Protein AF-E3KGH5-F1 (afdb_monomer)

Foldseek 3Di:
DDPVVLVVCLVVCVVPPVVLPFDQDPVRDTFDHSSLVVVLVVVCVVPVPDPVVCVVVSPPDD

Secondary structure (DSSP, 8-state):
--HHHHHHHHHHHHHH-TTTS--B-TTS-B---HHHHHHHHHHHHHHT--GGGGGGGTT---

Solvent-accessible surface area (backbone atoms only — not comparable to full-atom values): 3860 Å² total; per-residue (Å²): 130,60,68,69,60,54,50,50,53,48,52,54,43,47,73,75,33,78,79,37,45,60,48,60,44,101,84,67,49,73,51,66,47,40,68,56,53,50,52,50,51,55,49,30,67,74,65,73,48,62,83,72,74,52,56,77,71,67,69,83,71,131

pLDDT: mean 79.59, std 14.14, range [38.56, 93.88]

Structure (mmCIF, N/CA/C/O backbone):
data_AF-E3KGH5-F1
#
_entry.id   AF-E3KGH5-F1
#
loop_
_atom_site.group_PDB
_atom_site.id
_atom_site.type_symbol
_atom_site.label_atom_id
_atom_site.label_alt_id
_atom_site.label_comp_id
_atom_site.label_asym_id
_atom_site.label_entity_id
_atom_site.label_seq_id
_atom_site.pdbx_PDB_ins_code
_atom_site.Cartn_x
_atom_site.Cartn_y
_atom_site.Cartn_z
_atom_site.occupancy
_atom_site.B_iso_or_equiv
_atom_site.auth_seq_id
_atom_site.auth_comp_id
_atom_site.auth_asym_id
_atom_site.auth_atom_id
_atom_site.pdbx_PDB_model_num
ATOM 1 N N . MET A 1 1 ? 9.775 8.012 -3.917 1.00 69.88 1 MET A N 1
ATOM 2 C CA . MET A 1 1 ? 8.443 8.620 -4.122 1.00 69.88 1 MET A CA 1
ATOM 3 C C . MET A 1 1 ? 8.311 9.769 -3.142 1.00 69.88 1 MET A C 1
ATOM 5 O O . MET A 1 1 ? 8.594 9.562 -1.969 1.00 69.88 1 MET A O 1
ATOM 9 N N . GLU A 1 2 ? 7.926 10.952 -3.614 1.00 89.12 2 GLU A N 1
ATOM 10 C CA . GLU A 1 2 ? 7.676 12.113 -2.752 1.00 89.12 2 GLU A CA 1
ATOM 11 C C . GLU A 1 2 ? 6.559 11.814 -1.741 1.00 89.12 2 GLU A C 1
ATOM 13 O O . GLU A 1 2 ? 5.502 11.292 -2.108 1.00 89.12 2 GLU A O 1
ATOM 18 N N . LYS A 1 3 ? 6.774 12.155 -0.463 1.00 87.56 3 L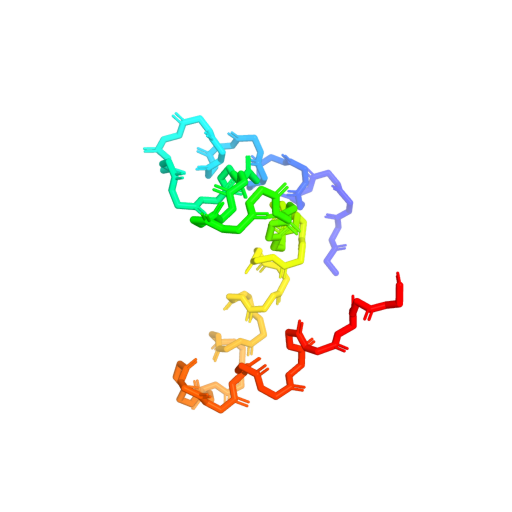YS A N 1
ATOM 19 C CA . LYS A 1 3 ? 5.860 11.802 0.642 1.00 87.56 3 LYS A CA 1
ATOM 20 C C . LYS A 1 3 ? 4.445 12.346 0.427 1.00 8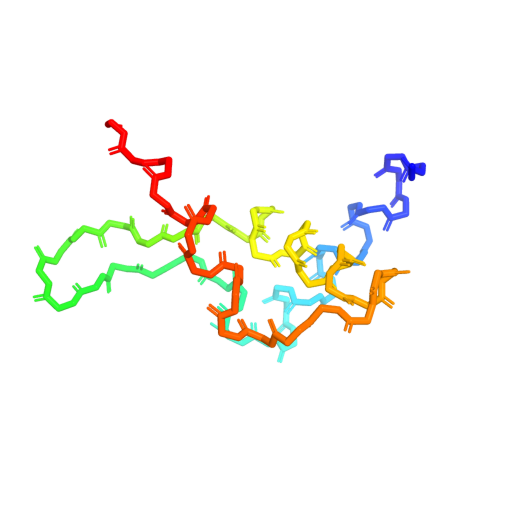7.56 3 LYS A C 1
ATOM 22 O O . LYS A 1 3 ? 3.469 11.655 0.699 1.00 87.56 3 LYS A O 1
ATOM 27 N N . LEU A 1 4 ? 4.333 13.569 -0.092 1.00 92.81 4 LEU A N 1
ATOM 28 C CA . LEU A 1 4 ? 3.044 14.212 -0.364 1.00 92.81 4 LEU A CA 1
ATOM 29 C C . LEU A 1 4 ? 2.256 13.499 -1.465 1.00 92.81 4 LEU A C 1
ATOM 31 O O . LEU A 1 4 ? 1.042 13.346 -1.355 1.00 92.81 4 LEU A O 1
ATOM 35 N N . LEU A 1 5 ? 2.947 13.034 -2.506 1.00 91.75 5 LEU A N 1
ATOM 36 C CA . LEU A 1 5 ? 2.324 12.313 -3.611 1.00 91.75 5 LEU A CA 1
ATOM 37 C C . LEU A 1 5 ? 1.810 10.946 -3.149 1.00 91.75 5 LEU A C 1
ATOM 39 O O . LEU A 1 5 ? 0.683 10.581 -3.468 1.00 91.75 5 LEU A O 1
ATOM 43 N N . PHE A 1 6 ? 2.588 10.237 -2.328 1.00 90.06 6 PHE A N 1
ATOM 44 C CA . PHE A 1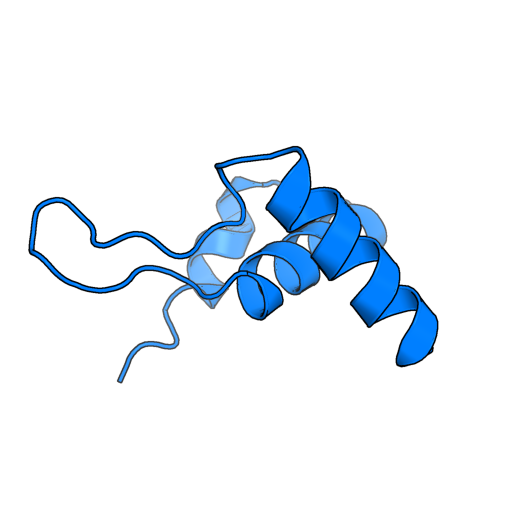 6 ? 2.143 8.977 -1.732 1.00 90.06 6 PHE A CA 1
ATOM 45 C C . PHE A 1 6 ? 0.880 9.156 -0.876 1.00 90.06 6 PHE A C 1
ATOM 47 O O . PHE A 1 6 ? -0.055 8.370 -0.992 1.00 90.06 6 PHE A O 1
ATOM 54 N N . LEU A 1 7 ? 0.824 10.201 -0.043 1.00 92.00 7 LEU A N 1
ATOM 55 C CA . LEU A 1 7 ? -0.330 10.455 0.826 1.00 92.00 7 LEU A CA 1
ATOM 56 C C . LEU A 1 7 ? -1.601 10.791 0.040 1.00 92.00 7 LEU A C 1
ATOM 58 O O . LEU A 1 7 ? -2.670 10.315 0.413 1.00 92.00 7 LEU A O 1
ATOM 62 N N . ARG A 1 8 ? -1.489 11.552 -1.056 1.00 93.38 8 ARG A N 1
ATOM 63 C CA . ARG A 1 8 ? -2.623 11.826 -1.955 1.00 93.38 8 ARG A CA 1
ATOM 64 C C . ARG A 1 8 ? -3.164 10.543 -2.577 1.00 93.38 8 ARG A C 1
ATOM 66 O O . ARG A 1 8 ? -4.343 10.254 -2.430 1.00 93.38 8 ARG A O 1
ATOM 73 N N . ILE A 1 9 ? -2.280 9.724 -3.153 1.00 91.38 9 ILE A N 1
ATOM 74 C CA . ILE A 1 9 ? -2.653 8.417 -3.717 1.00 91.38 9 ILE A CA 1
ATOM 75 C C . ILE A 1 9 ? -3.316 7.541 -2.652 1.00 91.38 9 ILE A C 1
ATOM 77 O O . ILE A 1 9 ? -4.315 6.884 -2.924 1.00 91.38 9 ILE A O 1
ATOM 81 N N . LEU A 1 10 ? -2.785 7.539 -1.428 1.00 90.94 10 LEU A N 1
ATOM 82 C CA . LEU A 1 10 ? -3.356 6.764 -0.337 1.00 90.94 10 LEU A CA 1
ATOM 83 C C . LEU A 1 10 ? -4.760 7.224 0.031 1.00 90.94 10 LEU A C 1
ATOM 85 O O . LEU A 1 10 ? -5.640 6.376 0.176 1.00 90.94 10 LEU A O 1
ATOM 89 N N . GLN A 1 11 ? -4.979 8.528 0.175 1.00 92.88 11 GLN A N 1
ATOM 90 C CA . GLN A 1 11 ? -6.302 9.073 0.471 1.00 92.88 11 GLN A CA 1
ATOM 91 C C . GLN A 1 11 ? -7.293 8.756 -0.649 1.00 92.88 11 GLN A C 1
ATOM 93 O O . GLN A 1 11 ? -8.355 8.203 -0.369 1.00 92.88 11 GLN A O 1
ATOM 98 N N . ASP A 1 12 ? -6.914 9.003 -1.902 1.00 93.88 12 ASP A N 1
ATOM 99 C CA . ASP A 1 12 ? -7.767 8.756 -3.064 1.00 93.88 12 ASP A CA 1
ATOM 100 C C . ASP A 1 12 ? -8.122 7.270 -3.197 1.00 93.88 12 ASP A C 1
ATOM 102 O O . ASP A 1 12 ? -9.289 6.917 -3.382 1.00 93.88 12 ASP A O 1
ATOM 106 N N . LEU A 1 13 ? -7.143 6.372 -3.052 1.00 90.69 13 LEU A N 1
ATOM 107 C CA . LEU A 1 13 ? -7.380 4.934 -3.163 1.00 90.69 13 LEU A CA 1
ATOM 108 C C . LEU A 1 13 ? -8.207 4.395 -1.999 1.00 90.69 13 LEU A C 1
ATOM 110 O O . LEU A 1 13 ? -9.093 3.573 -2.207 1.00 90.69 13 LEU A O 1
ATOM 114 N N . THR A 1 14 ? -7.954 4.865 -0.780 1.00 89.81 14 THR A N 1
ATOM 115 C CA . THR A 1 14 ? -8.698 4.410 0.402 1.00 89.81 14 THR A CA 1
ATOM 116 C C . THR A 1 14 ? -10.147 4.907 0.379 1.00 89.81 14 THR A C 1
ATOM 118 O O . THR A 1 14 ? -11.037 4.194 0.839 1.00 89.81 14 THR A O 1
ATOM 121 N N . ALA A 1 15 ? -10.398 6.094 -0.186 1.00 92.12 15 ALA A N 1
ATOM 122 C CA . ALA A 1 15 ? -11.738 6.661 -0.329 1.00 92.12 15 ALA A CA 1
ATOM 123 C C . ALA A 1 15 ? -12.563 5.979 -1.431 1.00 92.12 15 ALA A C 1
ATOM 125 O O . ALA A 1 15 ? -13.754 5.742 -1.245 1.00 92.12 15 ALA A O 1
ATOM 126 N N . ASN A 1 16 ? -11.940 5.646 -2.565 1.00 92.88 16 ASN A N 1
ATOM 127 C CA . ASN A 1 16 ? -12.654 5.112 -3.729 1.00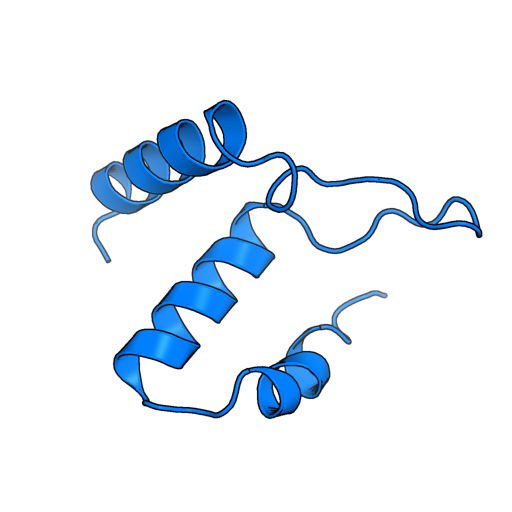 92.88 16 ASN A CA 1
ATOM 128 C C . ASN A 1 16 ? -12.698 3.577 -3.778 1.00 92.88 16 ASN A C 1
ATOM 130 O O . ASN A 1 16 ? -13.609 3.008 -4.376 1.00 92.88 16 ASN A O 1
ATOM 134 N N . PHE A 1 17 ? -11.734 2.888 -3.161 1.00 88.31 17 PHE A N 1
ATOM 135 C CA . PHE A 1 17 ? -11.572 1.441 -3.304 1.00 88.31 17 PHE A CA 1
ATOM 136 C C . PHE A 1 17 ? -11.538 0.731 -1.939 1.00 88.31 17 PHE A C 1
ATOM 138 O O . PHE A 1 17 ? -10.510 0.715 -1.253 1.00 88.31 17 PHE A O 1
ATOM 145 N N . PRO A 1 18 ? -12.617 0.011 -1.571 1.00 86.88 18 PRO A N 1
ATOM 146 C CA . PRO A 1 18 ? -12.713 -0.712 -0.300 1.00 86.88 18 PRO A CA 1
ATOM 147 C C . PRO A 1 18 ? -11.679 -1.830 -0.106 1.00 86.88 18 PRO A C 1
ATOM 149 O O . PRO A 1 18 ? -11.575 -2.370 0.996 1.00 86.88 18 PRO A O 1
ATOM 152 N N . TYR A 1 19 ? -10.962 -2.216 -1.166 1.00 84.31 19 TYR A N 1
ATOM 153 C CA . TYR A 1 19 ? -9.875 -3.195 -1.130 1.00 84.31 19 TYR A CA 1
ATOM 154 C C . TYR A 1 19 ? -8.660 -2.691 -0.342 1.00 84.31 19 TYR A C 1
ATOM 156 O O . TYR A 1 19 ? -8.023 -3.467 0.372 1.00 84.31 19 TYR A O 1
ATOM 164 N N . PHE A 1 20 ? -8.346 -1.393 -0.433 1.00 85.94 20 PHE A N 1
ATOM 165 C CA . PHE A 1 20 ? -7.184 -0.813 0.245 1.00 85.94 20 PHE A CA 1
ATOM 166 C C . PHE A 1 20 ? -7.432 -0.553 1.726 1.00 85.94 20 PHE A C 1
ATOM 168 O O . PHE A 1 20 ? -6.471 -0.458 2.482 1.00 85.94 20 PHE A O 1
ATOM 175 N N . LEU A 1 21 ? -8.690 -0.522 2.168 1.00 88.00 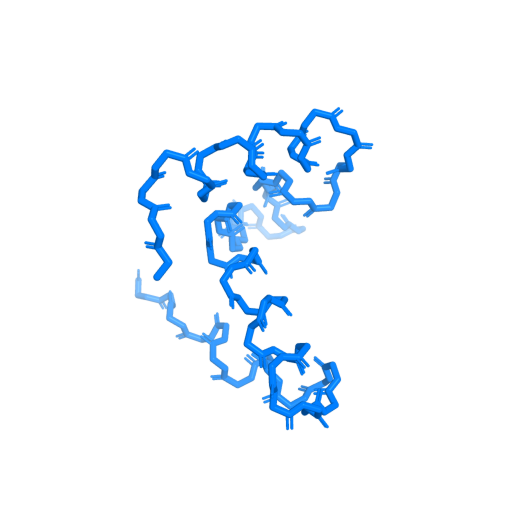21 LEU A N 1
ATOM 176 C CA . LEU A 1 21 ? -9.006 -0.491 3.590 1.00 88.00 21 LEU A CA 1
ATOM 177 C C . LEU A 1 21 ? -8.463 -1.746 4.286 1.00 88.00 21 LEU A C 1
ATOM 179 O O . LEU A 1 21 ? -8.531 -2.868 3.769 1.00 88.00 21 LEU A O 1
ATOM 183 N N . GLN A 1 22 ? -7.911 -1.546 5.480 1.00 86.75 22 GLN A N 1
ATOM 184 C CA . GLN A 1 22 ? -7.572 -2.652 6.361 1.00 86.75 22 GLN A CA 1
ATOM 185 C C . GLN A 1 22 ? -8.870 -3.209 6.936 1.00 86.75 22 GLN A C 1
ATOM 187 O O . GLN A 1 22 ? -9.697 -2.460 7.456 1.00 86.75 22 GLN A O 1
ATOM 192 N N . LYS A 1 23 ? -9.060 -4.518 6.808 1.00 84.75 23 LYS A N 1
ATOM 193 C CA . LYS A 1 23 ? -10.236 -5.222 7.310 1.00 84.75 23 LYS A CA 1
ATOM 194 C C . LYS A 1 23 ? -9.777 -6.435 8.116 1.00 84.75 23 LYS A C 1
ATOM 196 O O . LYS A 1 23 ? -8.707 -6.971 7.819 1.00 84.75 23 LYS A O 1
ATOM 201 N N . PRO A 1 24 ? -10.542 -6.834 9.142 1.00 82.94 24 PRO A N 1
ATOM 202 C CA . PRO A 1 24 ? -10.324 -8.106 9.801 1.00 82.94 24 PRO A CA 1
ATOM 203 C C . PRO A 1 24 ? -10.730 -9.242 8.859 1.00 82.94 24 PRO A C 1
ATOM 205 O O . PRO A 1 24 ? -11.792 -9.198 8.235 1.00 82.94 24 PRO A O 1
ATOM 208 N N . ASP A 1 25 ? -9.880 -10.254 8.766 1.00 80.81 25 ASP A N 1
ATOM 209 C CA . ASP A 1 25 ? -10.152 -11.480 8.027 1.00 80.81 25 ASP A CA 1
ATOM 210 C C . ASP A 1 25 ? -11.193 -12.332 8.775 1.00 80.81 25 ASP A C 1
ATOM 212 O O . ASP A 1 25 ? -11.555 -12.041 9.918 1.00 80.81 25 ASP A O 1
ATOM 216 N N . CYS A 1 26 ? -11.642 -13.446 8.185 1.00 83.19 26 CYS A N 1
ATOM 217 C CA . CYS A 1 26 ? -12.626 -14.352 8.804 1.00 83.19 26 CYS A CA 1
ATOM 218 C C . CYS A 1 26 ? -12.190 -14.925 10.170 1.00 83.19 26 CYS A C 1
ATOM 220 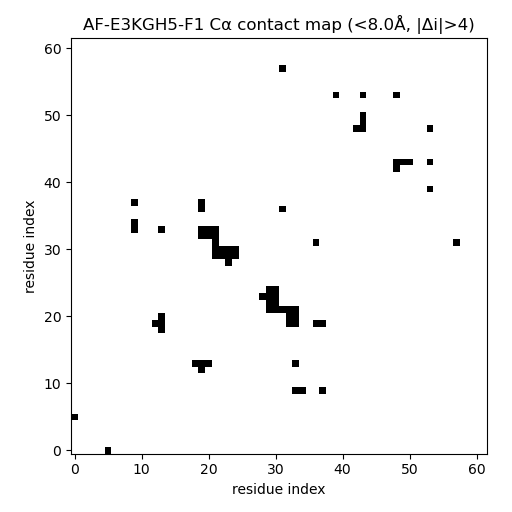O O . CYS A 1 26 ? -13.010 -15.470 10.900 1.00 83.19 26 CYS A O 1
ATOM 222 N N . THR A 1 27 ? -10.905 -14.803 10.517 1.00 87.31 27 THR A N 1
ATOM 223 C CA . THR A 1 27 ? -10.331 -15.208 11.812 1.00 87.31 27 THR A CA 1
ATOM 224 C C . THR A 1 27 ? -10.196 -14.050 12.812 1.00 87.31 27 THR A C 1
ATOM 226 O O . THR A 1 27 ? -9.661 -14.242 13.901 1.00 87.31 27 THR A O 1
ATOM 229 N N . GLY A 1 28 ? -10.637 -12.840 12.452 1.00 82.50 28 GLY A N 1
ATOM 230 C CA . GLY A 1 28 ? -10.517 -11.626 13.266 1.00 82.50 28 GLY A CA 1
ATOM 231 C C . GLY A 1 28 ? -9.140 -10.955 13.216 1.00 82.50 28 GLY A C 1
ATOM 232 O O . GLY A 1 28 ? -8.947 -9.913 13.838 1.00 82.50 28 GLY A O 1
ATOM 233 N N . LYS A 1 29 ? -8.177 -11.517 12.475 1.00 84.38 29 LYS A N 1
ATOM 234 C CA . LYS A 1 29 ? -6.851 -10.915 12.286 1.00 84.38 29 LYS A CA 1
ATOM 235 C C . LYS A 1 29 ? -6.937 -9.748 11.314 1.00 84.38 29 LYS A C 1
ATOM 237 O O . LYS A 1 29 ? -7.551 -9.873 10.262 1.00 84.38 29 LYS A O 1
ATOM 242 N N . LEU A 1 30 ? -6.324 -8.617 11.654 1.00 82.44 30 LEU A N 1
ATOM 243 C CA . LEU A 1 30 ? -6.229 -7.492 10.728 1.00 82.44 30 LEU A CA 1
ATOM 244 C C . LEU A 1 30 ? -5.289 -7.861 9.579 1.00 82.44 30 LEU A C 1
ATOM 246 O O . LEU A 1 30 ? -4.121 -8.169 9.815 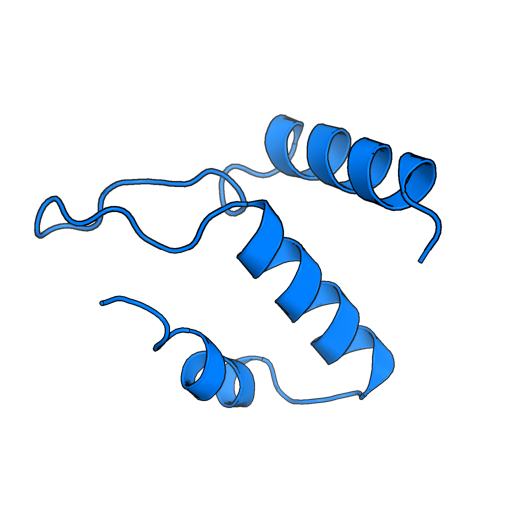1.00 82.44 30 LEU A O 1
ATOM 250 N N . GLY A 1 31 ? -5.798 -7.793 8.349 1.00 82.50 31 GLY A N 1
ATOM 251 C CA . GLY A 1 31 ? -4.988 -7.970 7.150 1.00 82.50 31 GLY A CA 1
ATOM 252 C C . GLY A 1 31 ? -4.020 -6.804 6.917 1.00 82.50 31 GLY A C 1
ATOM 253 O O . GLY A 1 31 ? -3.838 -5.920 7.760 1.00 82.50 31 GLY A O 1
ATOM 254 N N . LEU A 1 32 ? -3.408 -6.763 5.734 1.00 83.88 32 LEU A N 1
ATOM 255 C CA . LEU A 1 32 ? -2.431 -5.729 5.375 1.00 83.88 32 LEU A CA 1
ATOM 256 C C . LEU A 1 32 ? -2.998 -4.313 5.494 1.00 83.88 32 LEU A C 1
ATOM 258 O O . LEU A 1 32 ? -4.132 -4.030 5.088 1.00 83.88 32 LEU A O 1
ATOM 262 N N . SER A 1 33 ? -2.157 -3.405 5.984 1.00 87.56 33 SER A N 1
ATOM 263 C CA . SER A 1 33 ? -2.488 -1.985 6.047 1.00 87.56 33 SER A CA 1
ATOM 264 C C . SER A 1 33 ? -2.597 -1.370 4.639 1.00 87.56 33 SER A C 1
ATOM 266 O O . SER A 1 33 ? -1.958 -1.855 3.696 1.00 87.56 33 SER A O 1
ATOM 268 N N . PRO A 1 34 ? -3.336 -0.255 4.474 1.00 87.31 34 PRO A N 1
ATOM 269 C CA . PRO A 1 34 ? -3.485 0.412 3.177 1.00 87.31 34 PRO A CA 1
ATOM 270 C C . PRO A 1 34 ? -2.132 0.813 2.580 1.00 87.31 34 PRO A C 1
ATOM 272 O O . PRO A 1 34 ? -1.883 0.647 1.390 1.00 87.31 34 PRO A O 1
ATOM 275 N N . HIS A 1 35 ? -1.211 1.255 3.441 1.00 87.81 35 HIS A N 1
ATOM 276 C CA . HIS A 1 35 ? 0.149 1.641 3.079 1.00 87.81 35 HIS A CA 1
ATOM 277 C C . HIS A 1 35 ? 0.929 0.485 2.441 1.00 87.81 35 HIS A C 1
ATOM 279 O O . HIS A 1 35 ? 1.592 0.669 1.417 1.00 87.81 35 HIS A O 1
ATOM 285 N N . GLN A 1 36 ? 0.835 -0.713 3.026 1.00 86.44 36 GLN A N 1
ATOM 286 C CA . GLN A 1 36 ? 1.502 -1.912 2.517 1.00 86.44 36 GLN A CA 1
ATOM 287 C C . GLN A 1 36 ? 0.903 -2.349 1.179 1.00 86.44 36 GLN A C 1
ATOM 289 O O . GLN A 1 36 ? 1.652 -2.574 0.230 1.00 86.44 36 GLN A O 1
ATOM 294 N N . LYS A 1 37 ? -0.432 -2.379 1.071 1.00 86.94 37 LYS A N 1
ATOM 295 C CA . LYS A 1 37 ? -1.144 -2.735 -0.168 1.00 86.94 37 LYS A CA 1
ATOM 296 C C . LYS A 1 37 ? -0.782 -1.807 -1.332 1.00 86.94 37 LYS A C 1
ATOM 298 O O . LYS A 1 37 ? -0.491 -2.275 -2.427 1.00 86.94 37 LYS A O 1
ATOM 303 N N . ILE A 1 38 ? -0.741 -0.495 -1.095 1.00 88.00 38 ILE A N 1
ATOM 304 C CA . ILE A 1 38 ? -0.398 0.499 -2.126 1.00 88.00 38 ILE A CA 1
ATOM 305 C C . ILE A 1 38 ? 1.076 0.399 -2.519 1.00 88.00 38 ILE A C 1
ATOM 307 O O . ILE A 1 38 ? 1.410 0.460 -3.700 1.00 88.00 38 ILE A O 1
ATOM 311 N N . THR A 1 39 ? 1.970 0.205 -1.549 1.00 87.69 39 THR A N 1
ATOM 312 C CA . THR A 1 39 ? 3.402 0.034 -1.832 1.00 87.69 39 THR A CA 1
ATOM 313 C C . THR A 1 39 ? 3.654 -1.219 -2.671 1.00 87.69 39 THR A C 1
ATOM 315 O O . THR A 1 39 ? 4.453 -1.171 -3.607 1.00 87.69 39 THR A O 1
ATOM 318 N N . ALA A 1 40 ? 2.960 -2.321 -2.372 1.00 84.56 40 ALA A N 1
ATOM 319 C CA . ALA A 1 40 ? 3.012 -3.539 -3.172 1.00 84.56 40 ALA A CA 1
ATOM 320 C C . ALA A 1 40 ? 2.507 -3.288 -4.601 1.00 84.56 40 ALA A C 1
ATOM 322 O O . ALA A 1 40 ? 3.226 -3.598 -5.547 1.00 84.56 40 ALA A O 1
ATOM 323 N N . ALA A 1 41 ? 1.358 -2.624 -4.760 1.00 86.00 41 ALA A N 1
ATOM 324 C CA . ALA A 1 41 ? 0.796 -2.289 -6.070 1.00 86.00 41 ALA A CA 1
ATOM 325 C C . ALA A 1 41 ? 1.737 -1.421 -6.924 1.00 86.00 41 ALA A C 1
ATOM 327 O O . ALA A 1 41 ? 1.985 -1.722 -8.089 1.00 86.00 41 ALA A O 1
ATOM 328 N N . ILE A 1 42 ? 2.333 -0.376 -6.341 1.00 86.06 42 ILE A N 1
ATOM 329 C CA . ILE A 1 42 ? 3.294 0.486 -7.051 1.00 86.06 42 ILE A CA 1
ATOM 330 C C . ILE A 1 42 ? 4.526 -0.316 -7.486 1.00 86.06 42 ILE A C 1
ATOM 332 O O . ILE A 1 42 ? 5.023 -0.125 -8.594 1.00 86.06 42 ILE A O 1
ATOM 336 N N . ARG A 1 43 ? 5.020 -1.227 -6.639 1.00 83.50 43 ARG A N 1
ATOM 337 C CA . ARG A 1 43 ? 6.161 -2.091 -6.979 1.00 83.50 43 ARG A CA 1
ATOM 338 C C . ARG A 1 43 ? 5.820 -3.093 -8.082 1.00 83.50 43 ARG A C 1
ATOM 340 O O . ARG A 1 43 ? 6.635 -3.268 -8.980 1.00 83.50 43 ARG A O 1
ATOM 347 N N . GLN A 1 44 ? 4.636 -3.704 -8.056 1.00 85.00 44 GLN A N 1
ATOM 348 C CA . GLN A 1 44 ? 4.169 -4.586 -9.135 1.00 85.00 44 GLN A CA 1
ATOM 349 C C . GLN A 1 44 ? 4.147 -3.854 -10.477 1.00 85.00 44 GLN A C 1
ATOM 351 O O . GLN A 1 44 ? 4.670 -4.371 -11.460 1.00 85.00 44 GLN A O 1
ATOM 356 N N . LEU A 1 45 ? 3.611 -2.628 -10.497 1.00 84.12 45 LEU A N 1
ATOM 357 C CA . LEU A 1 45 ? 3.573 -1.788 -11.695 1.00 84.12 45 LEU A CA 1
ATOM 358 C C . LEU A 1 45 ? 4.974 -1.394 -12.175 1.00 84.12 45 LEU A C 1
ATOM 360 O O . LEU A 1 45 ? 5.242 -1.432 -13.371 1.00 84.12 45 LEU A O 1
ATOM 364 N N . ALA A 1 46 ? 5.872 -1.032 -11.257 1.00 86.06 46 ALA A N 1
ATOM 365 C CA . ALA A 1 46 ? 7.226 -0.600 -11.601 1.00 86.06 46 ALA A CA 1
ATOM 366 C C . ALA A 1 46 ? 8.084 -1.730 -12.186 1.00 86.06 46 ALA A C 1
ATOM 368 O O . ALA A 1 46 ? 8.921 -1.480 -13.050 1.00 86.06 46 ALA A O 1
ATOM 369 N N . TYR A 1 47 ? 7.893 -2.957 -11.704 1.00 83.00 47 TYR A N 1
ATOM 370 C CA . TYR A 1 47 ? 8.741 -4.095 -12.054 1.00 83.00 47 TYR A CA 1
ATOM 371 C C . TYR A 1 47 ? 8.063 -5.120 -12.977 1.00 83.00 47 TYR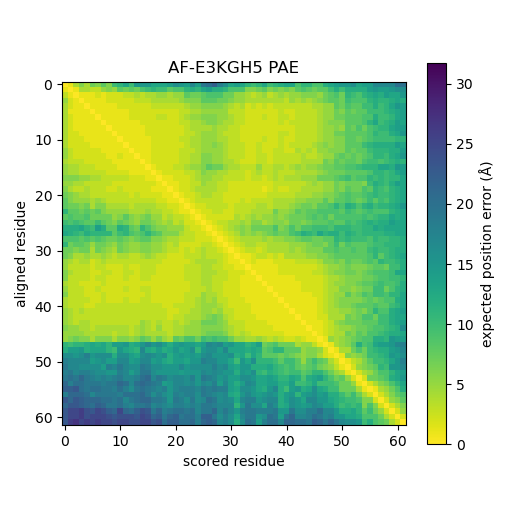 A C 1
ATOM 373 O O . TYR A 1 47 ? 8.689 -6.123 -13.304 1.00 83.00 47 TYR A O 1
ATOM 381 N N . ALA A 1 48 ? 6.813 -4.886 -13.400 1.00 72.31 48 ALA A N 1
ATOM 382 C CA . ALA A 1 48 ? 6.001 -5.823 -14.190 1.00 72.31 48 ALA A CA 1
ATOM 383 C C . ALA A 1 48 ? 5.917 -7.237 -13.569 1.00 72.31 48 ALA A C 1
ATOM 385 O O . ALA A 1 48 ? 5.917 -8.249 -14.268 1.00 72.31 48 ALA A O 1
ATOM 386 N N . ILE A 1 49 ? 5.866 -7.301 -12.235 1.00 69.62 49 ILE A N 1
ATOM 387 C CA . ILE A 1 49 ? 5.821 -8.555 -11.471 1.00 69.62 49 ILE A CA 1
ATOM 388 C C . ILE A 1 49 ? 4.368 -9.057 -11.419 1.00 69.62 49 ILE A C 1
ATOM 390 O O . ILE A 1 49 ? 3.466 -8.248 -11.176 1.00 69.62 49 ILE A O 1
ATOM 394 N N . PRO A 1 50 ? 4.112 -10.366 -11.619 1.00 68.00 50 PRO A N 1
ATOM 395 C CA . PRO A 1 50 ? 2.770 -10.931 -11.518 1.00 68.00 50 PRO A CA 1
ATOM 396 C C . PRO A 1 50 ? 2.159 -10.695 -10.131 1.00 68.00 50 PRO A C 1
ATOM 398 O O . PRO A 1 50 ? 2.845 -10.783 -9.113 1.00 68.00 50 PRO A O 1
ATOM 401 N N . LEU A 1 51 ? 0.847 -10.429 -10.106 1.00 60.53 51 LEU A N 1
ATOM 402 C CA . LEU A 1 51 ? 0.103 -10.045 -8.899 1.00 60.53 51 LEU A CA 1
ATOM 403 C C . LEU A 1 51 ? 0.236 -11.074 -7.755 1.00 60.53 51 LEU A C 1
ATOM 405 O O . LEU A 1 51 ? 0.216 -10.714 -6.582 1.00 60.53 51 LEU A O 1
ATOM 409 N N . ASP A 1 52 ? 0.407 -12.342 -8.121 1.00 60.25 52 ASP A N 1
ATOM 410 C CA . ASP A 1 52 ? 0.496 -13.493 -7.219 1.00 60.25 52 ASP A CA 1
ATOM 411 C C . ASP A 1 52 ? 1.873 -13.622 -6.534 1.00 60.25 52 ASP A C 1
ATOM 413 O O . ASP A 1 52 ? 1.977 -14.034 -5.385 1.00 60.25 52 ASP A O 1
ATOM 417 N N . ALA A 1 53 ? 2.953 -13.154 -7.178 1.00 57.72 53 ALA A N 1
ATOM 418 C CA . ALA A 1 53 ? 4.315 -13.246 -6.629 1.00 57.72 53 ALA A CA 1
ATOM 419 C C . ALA A 1 53 ? 4.594 -12.249 -5.489 1.00 57.72 53 ALA A C 1
ATOM 421 O O . ALA A 1 53 ? 5.641 -12.291 -4.846 1.00 57.72 53 ALA A O 1
ATOM 422 N N . THR A 1 54 ? 3.682 -11.311 -5.235 1.00 55.75 54 THR A N 1
ATOM 423 C CA . THR A 1 54 ? 3.802 -10.369 -4.112 1.00 55.75 54 THR A CA 1
ATOM 424 C C . THR A 1 54 ? 3.152 -10.844 -2.821 1.00 55.75 54 THR A C 1
ATOM 426 O O . THR A 1 54 ? 3.375 -10.200 -1.792 1.00 55.75 54 THR A O 1
ATOM 429 N N . ASP A 1 55 ? 2.386 -11.941 -2.833 1.00 54.59 55 ASP A N 1
ATOM 430 C CA . ASP A 1 55 ? 1.844 -12.513 -1.592 1.00 54.59 55 ASP A CA 1
ATOM 431 C C . ASP A 1 55 ? 2.971 -12.991 -0.654 1.00 54.59 55 ASP A C 1
ATOM 433 O O . ASP A 1 55 ? 2.889 -12.839 0.565 1.00 54.59 55 ASP A O 1
ATOM 437 N N . ASP A 1 56 ? 4.125 -13.382 -1.209 1.00 53.34 56 ASP A N 1
ATOM 438 C CA . ASP A 1 56 ? 5.321 -13.735 -0.431 1.00 53.34 56 ASP A CA 1
ATOM 439 C C . ASP A 1 56 ? 5.866 -12.579 0.436 1.00 53.34 56 ASP A C 1
ATOM 441 O O . ASP A 1 56 ? 6.479 -12.813 1.481 1.00 53.34 56 ASP A O 1
ATOM 445 N N . TYR A 1 57 ? 5.588 -11.317 0.083 1.00 51.78 57 TYR A N 1
ATOM 446 C CA . TYR A 1 57 ? 5.952 -10.145 0.898 1.00 51.78 57 TYR A CA 1
ATOM 447 C C . TYR A 1 57 ? 4.857 -9.727 1.891 1.00 51.78 57 TYR A C 1
ATOM 449 O O . TYR A 1 57 ? 5.095 -8.880 2.759 1.00 51.78 57 TYR A O 1
ATOM 457 N N . CYS A 1 58 ? 3.670 -10.334 1.805 1.00 55.00 58 CYS A N 1
ATOM 458 C CA . CYS A 1 58 ? 2.536 -10.106 2.703 1.00 55.00 58 CYS A CA 1
ATOM 459 C C . CYS A 1 58 ? 2.680 -10.858 4.038 1.00 55.00 58 CYS A C 1
ATOM 461 O O . CYS A 1 58 ? 1.916 -10.632 4.975 1.00 55.00 58 CYS A O 1
ATOM 463 N N . ARG A 1 59 ? 3.731 -11.677 4.176 1.00 53.75 59 ARG A N 1
ATOM 464 C CA . ARG A 1 59 ? 4.098 -12.423 5.389 1.00 53.75 59 ARG A CA 1
ATOM 465 C C . ARG A 1 59 ? 4.830 -11.622 6.474 1.00 53.75 59 ARG A C 1
ATOM 467 O O . ARG A 1 59 ? 5.338 -12.211 7.425 1.00 53.75 59 ARG A O 1
ATOM 474 N N . CYS A 1 60 ? 4.854 -10.292 6.405 1.00 49.59 60 CYS A N 1
ATOM 475 C CA . CYS A 1 60 ? 5.297 -9.468 7.536 1.00 49.59 60 CYS A CA 1
ATOM 476 C C . CYS A 1 60 ? 4.145 -9.227 8.521 1.00 49.59 60 CYS A C 1
ATOM 478 O O . CYS A 1 60 ? 3.662 -8.108 8.682 1.00 49.59 60 CYS A O 1
ATOM 480 N N . GLY A 1 61 ? 3.729 -10.306 9.182 1.00 47.91 61 GLY A N 1
ATOM 481 C CA . GLY A 1 61 ? 2.951 -10.284 10.414 1.00 47.91 61 GLY A CA 1
ATOM 482 C C . GLY A 1 61 ? 3.686 -11.105 11.468 1.00 47.91 61 GLY A C 1
ATOM 483 O O . GLY A 1 61 ? 3.603 -12.333 11.460 1.00 47.91 61 GLY A O 1
ATOM 484 N N . LYS A 1 62 ? 4.440 -10.427 12.334 1.00 38.56 62 LYS A N 1
ATOM 485 C CA . LYS A 1 62 ? 4.619 -10.878 13.716 1.00 38.56 62 LYS A CA 1
ATOM 486 C C . LYS A 1 62 ? 3.545 -10.202 14.553 1.00 38.56 62 LYS A C 1
ATOM 488 O O . LYS A 1 62 ? 3.291 -9.009 14.273 1.00 38.56 62 LYS A O 1
#

Nearest PDB structures (foldseek):
  5no6-assembly2_I  TM=3.299E-01  e=7.341E+00  Homo sapiens

Mean predicted aligned error: 7.22 Å

Radius of gyration: 12.36 Å; Cα contacts (8 Å, |Δi|>4): 36; chains: 1; bounding box: 22×29×28 Å

Sequence (62 aa):
MEKLLFLRILQDLTANFPYFLQKPDCTGKLGLSPHQKITAAIRQLAYAIPLDATDDYCRCGK

Organism: Puccinia graminis f. sp. tritici (strain CRL 75-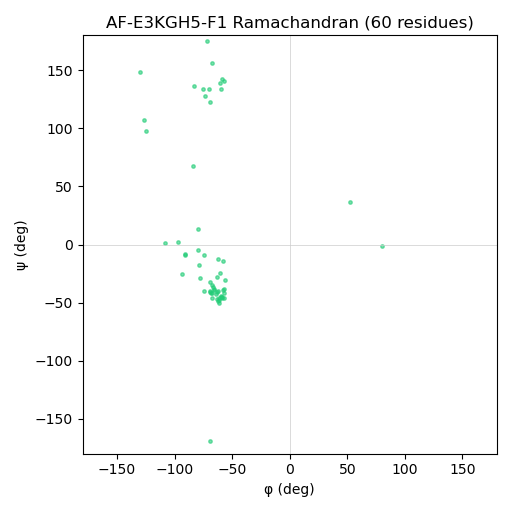36-700-3 / race SCCL) (NCBI:txid418459)